Protein AF-A0A381VQG5-F1 (afdb_monomer_lite)

Foldseek 3Di:
DWDKDKDKAKWWWKQWQNFTDIDGQLKWWWWDDPPDPPWTFTGRNVPLPPPQIWFFWDQLPDDPDTDTTTMDTDDMGGIDMDMDGDDDALDWDFDFRDDDDRGITITMGNHHDPVNGTDDVVVSD

Structure (mmCIF, N/CA/C/O backbone):
data_AF-A0A381VQG5-F1
#
_entry.id   AF-A0A381VQG5-F1
#
loop_
_atom_site.group_PDB
_atom_site.id
_atom_site.type_symbol
_atom_site.label_atom_id
_atom_site.label_alt_id
_atom_site.label_comp_id
_atom_site.label_asym_id
_atom_site.label_entity_id
_atom_site.label_seq_id
_atom_site.pdbx_PDB_ins_code
_atom_site.Cartn_x
_atom_site.Cartn_y
_atom_site.Cartn_z
_atom_site.occupancy
_atom_site.B_iso_or_equiv
_atom_site.auth_seq_id
_atom_site.auth_comp_id
_atom_site.auth_asym_id
_atom_site.auth_atom_id
_atom_site.pdbx_PDB_model_num
ATOM 1 N N . LEU A 1 1 ? 11.210 -12.774 16.158 1.00 58.62 1 LEU A N 1
ATOM 2 C CA . LEU A 1 1 ? 9.865 -12.582 16.745 1.00 58.62 1 LEU A CA 1
ATOM 3 C C . LEU A 1 1 ? 9.230 -11.389 16.037 1.00 58.62 1 LEU A C 1
ATOM 5 O O . LEU A 1 1 ? 9.872 -10.347 16.009 1.00 58.62 1 LEU A O 1
ATOM 9 N N . ILE A 1 2 ? 8.057 -11.542 15.419 1.00 69.62 2 ILE A N 1
ATOM 10 C CA . ILE A 1 2 ? 7.314 -10.413 14.835 1.00 69.62 2 ILE A CA 1
ATOM 11 C C . ILE A 1 2 ? 6.365 -9.904 15.919 1.00 69.62 2 ILE A C 1
ATOM 13 O O . ILE A 1 2 ? 5.604 -10.687 16.482 1.00 69.62 2 ILE A O 1
ATOM 17 N N . PHE A 1 3 ? 6.448 -8.618 16.247 1.00 85.00 3 PHE A N 1
ATOM 18 C CA . PHE A 1 3 ? 5.518 -7.979 17.175 1.00 85.00 3 PHE A CA 1
ATOM 19 C C . PHE A 1 3 ? 4.342 -7.424 16.383 1.00 85.00 3 PHE A C 1
ATOM 21 O O . PHE A 1 3 ? 4.566 -6.745 15.386 1.00 85.00 3 PHE A O 1
ATOM 28 N N . LEU A 1 4 ? 3.117 -7.699 16.825 1.00 90.06 4 LEU A N 1
ATOM 29 C CA . LEU A 1 4 ? 1.904 -7.121 16.250 1.00 90.06 4 LEU A CA 1
ATOM 30 C C . LEU A 1 4 ? 1.436 -5.944 17.107 1.00 90.06 4 LEU A C 1
ATOM 32 O O . LEU A 1 4 ? 1.456 -6.017 18.337 1.00 90.06 4 LEU A O 1
ATOM 36 N N . GLU A 1 5 ? 1.003 -4.876 16.453 1.00 91.81 5 GLU A N 1
ATOM 37 C CA . GLU A 1 5 ? 0.249 -3.780 17.048 1.00 91.81 5 GLU A CA 1
ATOM 38 C C . GLU A 1 5 ? -1.206 -3.839 16.573 1.00 91.81 5 GLU A C 1
ATOM 40 O O . GLU A 1 5 ? -1.488 -4.232 15.440 1.00 91.81 5 GLU A O 1
ATOM 45 N N . SER A 1 6 ? -2.135 -3.456 17.450 1.00 93.50 6 SER A N 1
ATOM 46 C CA . SER A 1 6 ? -3.544 -3.301 17.094 1.00 93.50 6 SER A CA 1
ATOM 47 C C . SER A 1 6 ? -4.038 -1.915 17.462 1.00 93.50 6 SER A C 1
ATOM 49 O O . SER A 1 6 ? -3.751 -1.439 18.562 1.00 93.50 6 SER A O 1
ATOM 51 N N . PHE A 1 7 ? -4.818 -1.307 16.579 1.00 94.25 7 PHE A N 1
ATOM 52 C CA . PHE A 1 7 ? -5.380 0.029 16.753 1.00 94.25 7 PHE A CA 1
ATOM 53 C C . PHE A 1 7 ? -6.708 0.146 15.993 1.00 94.25 7 PHE A C 1
ATOM 55 O O . PHE A 1 7 ? -7.024 -0.705 15.162 1.00 94.25 7 PHE A O 1
ATOM 62 N N . SER A 1 8 ? -7.483 1.187 16.291 1.00 95.75 8 SER A N 1
ATOM 63 C CA . SER A 1 8 ? -8.692 1.548 15.543 1.00 95.75 8 SER A CA 1
ATOM 64 C C . SER A 1 8 ? -8.413 2.792 14.711 1.00 95.75 8 SER A C 1
ATOM 66 O O . SER A 1 8 ? -7.893 3.773 15.242 1.00 95.75 8 SER A O 1
ATOM 68 N N . ALA A 1 9 ? -8.724 2.734 13.419 1.00 96.00 9 ALA A N 1
ATOM 69 C CA . ALA A 1 9 ? -8.554 3.844 12.485 1.00 96.00 9 ALA A CA 1
ATOM 70 C C . ALA A 1 9 ? -9.510 3.690 11.289 1.00 96.00 9 ALA A C 1
ATOM 72 O O . ALA A 1 9 ? -9.862 2.555 10.942 1.00 96.00 9 ALA A O 1
ATOM 73 N N . PRO A 1 10 ? -9.910 4.791 10.629 1.00 97.00 10 PRO A N 1
ATOM 74 C CA . PRO A 1 10 ? -10.668 4.715 9.386 1.00 97.00 10 PRO A CA 1
ATOM 75 C C . PRO A 1 10 ? -9.865 3.998 8.293 1.00 97.00 10 PRO A C 1
ATOM 77 O O . PRO A 1 10 ? -8.632 4.040 8.273 1.00 97.00 10 PRO A O 1
ATOM 80 N N . ALA A 1 11 ? -10.571 3.359 7.365 1.00 97.31 11 ALA A N 1
ATOM 81 C CA . ALA A 1 11 ? -9.992 2.615 6.256 1.00 97.31 11 ALA A CA 1
ATOM 82 C C . ALA A 1 11 ? -10.309 3.260 4.908 1.00 97.31 11 ALA A C 1
ATOM 84 O O . ALA A 1 11 ? -11.415 3.758 4.689 1.00 97.31 11 ALA A O 1
ATOM 85 N N . MET A 1 12 ? -9.346 3.186 3.998 1.00 96.31 12 MET A N 1
ATOM 86 C CA . MET A 1 12 ? -9.497 3.487 2.583 1.00 96.31 12 MET A CA 1
ATOM 87 C C . MET A 1 12 ? -9.423 2.180 1.798 1.00 96.31 12 MET A C 1
ATOM 89 O O . MET A 1 12 ? -8.515 1.375 2.018 1.00 96.31 12 MET A O 1
ATOM 93 N N . VAL A 1 13 ? -10.373 1.973 0.890 1.00 96.38 13 VAL A N 1
ATOM 94 C CA . VAL A 1 13 ? -10.346 0.859 -0.058 1.00 96.38 13 VAL A CA 1
ATOM 95 C C . VAL A 1 13 ? -9.785 1.368 -1.377 1.00 96.38 13 VAL A C 1
ATOM 97 O O . VAL A 1 13 ? -10.312 2.310 -1.972 1.00 96.38 13 VAL A O 1
ATOM 100 N N . LEU A 1 14 ? -8.689 0.752 -1.798 1.00 95.56 14 LEU A N 1
ATOM 101 C CA . LEU A 1 14 ? -7.926 1.063 -2.994 1.00 95.56 14 LEU A CA 1
ATOM 102 C C . LEU A 1 14 ? -8.107 -0.070 -4.006 1.00 95.56 14 LEU A C 1
ATOM 104 O O . LEU A 1 14 ? -7.961 -1.235 -3.658 1.00 95.56 14 LEU A O 1
ATOM 108 N N . GLU A 1 15 ? -8.354 0.257 -5.267 1.00 95.25 15 GLU A N 1
ATOM 109 C CA . GLU A 1 15 ? -8.146 -0.642 -6.400 1.00 95.25 15 GLU A CA 1
ATOM 110 C C . GLU A 1 15 ? -6.782 -0.310 -7.015 1.00 95.25 15 GLU A C 1
ATOM 112 O O . GLU A 1 15 ? -6.597 0.774 -7.567 1.00 95.25 15 GLU A O 1
ATOM 117 N N . ILE A 1 16 ? -5.827 -1.235 -6.910 1.00 95.75 16 ILE A N 1
ATOM 118 C CA . ILE A 1 16 ? -4.480 -1.123 -7.475 1.00 95.75 16 ILE A CA 1
ATOM 119 C C . ILE A 1 16 ? -4.335 -2.182 -8.564 1.00 95.75 16 ILE A C 1
ATOM 121 O O . ILE A 1 16 ? -4.378 -3.379 -8.282 1.00 95.75 16 ILE A O 1
ATOM 125 N N . GLY A 1 17 ? -4.206 -1.763 -9.825 1.00 93.12 17 GLY A N 1
ATOM 126 C CA . GLY A 1 17 ? -4.076 -2.705 -10.947 1.00 93.12 17 GLY A CA 1
ATOM 127 C C . GLY A 1 17 ? -5.249 -3.693 -11.064 1.00 93.12 17 GLY A C 1
ATOM 128 O O . GLY A 1 17 ? -5.056 -4.854 -11.423 1.00 93.12 17 GLY A O 1
ATOM 129 N N . GLY A 1 18 ? -6.464 -3.255 -10.712 1.00 94.31 18 GLY A N 1
ATOM 130 C CA . GLY A 1 18 ? -7.669 -4.094 -10.708 1.00 94.31 18 GLY A CA 1
ATOM 131 C C . GLY A 1 18 ? -7.781 -5.050 -9.514 1.00 94.31 18 GLY A C 1
ATOM 132 O O . GLY A 1 18 ? -8.579 -5.988 -9.560 1.00 94.31 18 GLY A O 1
ATOM 133 N N . LYS A 1 19 ? -6.970 -4.858 -8.466 1.00 96.56 19 LYS A N 1
ATOM 134 C CA . LYS A 1 19 ? -6.993 -5.642 -7.224 1.00 96.56 19 LYS A CA 1
ATOM 135 C C . LYS A 1 19 ? -7.333 -4.753 -6.041 1.00 96.56 19 LYS A C 1
ATOM 137 O O . LYS A 1 19 ? -6.781 -3.667 -5.907 1.00 96.56 19 LYS A O 1
ATOM 142 N N . GLU A 1 20 ? -8.244 -5.216 -5.196 1.00 96.00 20 GLU A N 1
ATOM 143 C CA . GLU A 1 20 ? -8.712 -4.449 -4.047 1.00 96.00 20 GLU A CA 1
ATOM 144 C C . GLU A 1 20 ? -7.790 -4.643 -2.835 1.00 96.00 20 GLU A C 1
ATOM 146 O O . GLU A 1 20 ? -7.465 -5.771 -2.465 1.00 96.00 20 GLU A O 1
ATOM 151 N N . ILE A 1 21 ? -7.385 -3.539 -2.211 1.00 96.44 21 ILE A N 1
ATOM 152 C CA . ILE A 1 21 ? -6.566 -3.490 -1.001 1.00 96.44 21 ILE A CA 1
ATOM 153 C C . ILE A 1 21 ? -7.180 -2.486 -0.037 1.00 96.44 21 ILE A C 1
ATOM 155 O O . ILE A 1 21 ? -7.521 -1.369 -0.412 1.00 96.44 21 ILE A O 1
ATOM 159 N N . THR A 1 22 ? -7.294 -2.867 1.230 1.00 96.69 22 THR A N 1
ATOM 160 C CA . THR A 1 22 ? -7.784 -1.977 2.289 1.00 96.69 22 THR A CA 1
ATOM 161 C C . THR A 1 22 ? -6.622 -1.569 3.186 1.00 96.69 22 THR A C 1
ATOM 163 O O . THR A 1 22 ? -5.884 -2.427 3.667 1.00 96.69 22 THR A O 1
ATOM 166 N N . MET A 1 23 ? -6.458 -0.266 3.414 1.00 97.06 23 MET A N 1
ATOM 167 C CA . MET A 1 23 ? -5.356 0.302 4.202 1.00 97.06 23 MET A CA 1
ATOM 168 C C . MET A 1 23 ? -5.867 1.426 5.123 1.00 97.06 23 MET A C 1
ATOM 170 O O . MET A 1 23 ? -6.869 2.062 4.777 1.00 97.06 23 MET A O 1
ATOM 174 N N . PRO A 1 24 ? -5.253 1.693 6.293 1.00 96.62 24 PRO A N 1
ATOM 175 C CA . PRO A 1 24 ? -5.669 2.818 7.125 1.00 96.62 24 PRO A CA 1
ATOM 176 C C . PRO A 1 24 ? -5.465 4.153 6.395 1.00 96.62 24 PRO A C 1
ATOM 178 O O . PRO A 1 24 ? -4.477 4.337 5.689 1.00 96.62 24 PRO A O 1
ATOM 181 N N . VAL A 1 25 ? -6.409 5.087 6.545 1.00 94.88 25 VAL A N 1
ATOM 182 C CA . VAL A 1 25 ? -6.439 6.354 5.776 1.00 94.88 25 VAL A CA 1
ATOM 183 C C . VAL A 1 25 ? -5.205 7.231 6.014 1.00 94.88 25 VAL A C 1
ATOM 185 O O . VAL A 1 25 ? -4.807 7.984 5.128 1.00 94.88 25 VAL A O 1
ATOM 188 N N . ASP A 1 26 ? -4.614 7.156 7.204 1.00 92.50 26 ASP A N 1
ATOM 189 C CA . ASP A 1 26 ? -3.446 7.934 7.624 1.00 92.50 26 ASP A CA 1
ATOM 190 C C . ASP A 1 26 ? -2.117 7.406 7.062 1.00 92.50 26 ASP A C 1
ATOM 192 O O . ASP A 1 26 ? -1.067 7.987 7.326 1.00 92.50 26 ASP A O 1
ATOM 196 N N . TRP A 1 27 ? -2.145 6.331 6.273 1.00 94.19 27 TRP A N 1
ATOM 197 C CA . TRP A 1 27 ? -0.953 5.775 5.646 1.00 94.19 27 TRP A CA 1
ATOM 198 C C . TRP A 1 27 ? -0.634 6.472 4.326 1.00 94.19 27 TRP A C 1
ATOM 200 O O . TRP A 1 27 ? -1.381 7.300 3.797 1.00 94.19 27 TRP A O 1
ATOM 210 N N . SER A 1 28 ? 0.525 6.119 3.793 1.00 94.38 28 SER A N 1
ATOM 211 C CA . SER A 1 28 ? 1.061 6.620 2.535 1.00 94.38 28 SER A CA 1
ATOM 212 C C . SER A 1 28 ? 1.445 5.461 1.626 1.00 94.38 28 SER A C 1
ATOM 214 O O . SER A 1 28 ? 1.734 4.367 2.111 1.00 94.38 28 SER A O 1
ATOM 216 N N . LEU A 1 29 ? 1.439 5.696 0.317 1.00 95.06 29 LEU A N 1
ATOM 217 C CA . LEU A 1 29 ? 1.720 4.715 -0.729 1.00 95.06 29 LEU A CA 1
ATOM 218 C C . LEU A 1 29 ? 2.923 5.171 -1.556 1.00 95.06 29 LEU A C 1
ATOM 220 O O . LEU A 1 29 ? 3.032 6.350 -1.890 1.00 95.06 29 LEU A O 1
ATOM 224 N N . ALA A 1 30 ? 3.792 4.227 -1.911 1.00 94.19 30 ALA A N 1
ATOM 225 C CA . ALA A 1 30 ? 4.816 4.437 -2.922 1.00 94.19 30 ALA A CA 1
ATOM 226 C C . ALA A 1 30 ? 4.179 4.490 -4.314 1.00 94.19 30 ALA A C 1
ATOM 228 O O . ALA A 1 30 ? 3.566 3.518 -4.767 1.00 94.19 30 ALA A O 1
ATOM 229 N N . VAL A 1 31 ? 4.331 5.623 -4.984 1.00 92.75 31 VAL A N 1
ATOM 230 C CA . VAL A 1 31 ? 3.760 5.898 -6.299 1.00 92.75 31 VAL A CA 1
ATOM 231 C C . VAL A 1 31 ? 4.813 6.437 -7.257 1.00 92.75 31 VAL A C 1
ATOM 233 O O . VAL A 1 31 ? 5.902 6.831 -6.848 1.00 92.75 31 VAL A O 1
ATOM 236 N N . GLY A 1 32 ? 4.472 6.462 -8.536 1.00 88.88 32 GLY A N 1
ATOM 237 C CA . GLY A 1 32 ? 5.274 7.070 -9.587 1.00 88.88 32 GLY A CA 1
ATOM 238 C C . GLY A 1 32 ? 4.513 7.089 -10.907 1.00 88.88 32 GLY A C 1
ATOM 239 O O . GLY A 1 32 ? 3.281 6.998 -10.929 1.00 88.88 32 GLY A O 1
ATOM 240 N N . ASP A 1 33 ? 5.267 7.222 -11.993 1.00 81.81 33 ASP A N 1
ATOM 241 C CA . ASP A 1 33 ? 4.765 7.296 -13.366 1.00 81.81 33 ASP A CA 1
ATOM 242 C C . ASP A 1 33 ? 5.501 6.270 -14.239 1.00 81.81 33 ASP A C 1
ATOM 244 O O . ASP A 1 33 ? 6.727 6.339 -14.390 1.00 81.81 33 ASP A O 1
ATOM 248 N N . SER A 1 34 ? 4.761 5.330 -14.836 1.00 81.50 34 SER A N 1
ATOM 249 C CA . SER A 1 34 ? 5.318 4.328 -15.752 1.00 81.50 34 SER A CA 1
ATOM 250 C C . SER A 1 34 ? 5.934 4.918 -17.025 1.00 81.50 34 SER A C 1
ATOM 252 O O . SER A 1 34 ? 6.776 4.264 -17.644 1.00 81.50 34 SER A O 1
ATOM 254 N N . GLY A 1 35 ? 5.549 6.138 -17.416 1.00 73.81 35 GLY A N 1
ATOM 255 C CA . GLY A 1 35 ? 6.117 6.871 -18.551 1.00 73.81 35 GLY A CA 1
ATOM 256 C C . GLY A 1 35 ? 7.329 7.745 -18.206 1.00 73.81 35 GLY A C 1
ATOM 257 O O . GLY A 1 35 ? 7.966 8.282 -19.115 1.00 73.81 35 GLY A O 1
ATOM 258 N N . GLY A 1 36 ? 7.640 7.904 -16.916 1.00 67.69 36 GLY A N 1
ATOM 259 C CA . GLY A 1 36 ? 8.689 8.788 -16.410 1.00 67.69 36 GLY A CA 1
ATOM 260 C C . GLY A 1 36 ? 10.071 8.137 -16.283 1.00 67.69 36 GLY A C 1
ATOM 261 O O . GLY A 1 36 ? 10.321 7.018 -16.728 1.00 67.69 36 GLY A O 1
ATOM 262 N N . ALA A 1 37 ? 10.997 8.842 -15.625 1.00 63.50 37 ALA A N 1
ATOM 263 C CA . ALA A 1 37 ? 12.375 8.387 -15.394 1.00 63.50 37 ALA A CA 1
ATOM 264 C C . ALA A 1 37 ? 12.517 7.305 -14.297 1.00 63.50 37 ALA A C 1
ATOM 266 O O . ALA A 1 37 ? 13.637 6.957 -13.927 1.00 63.50 37 ALA A O 1
ATOM 267 N N . GLY A 1 38 ? 11.405 6.766 -13.782 1.00 67.81 38 GLY A N 1
ATOM 268 C CA . GLY A 1 38 ? 11.404 5.764 -12.712 1.00 67.81 38 GLY A CA 1
ATOM 269 C C . GLY A 1 38 ? 11.572 6.339 -11.302 1.00 67.81 38 GLY A C 1
ATOM 270 O O . GLY A 1 38 ? 12.030 5.625 -10.413 1.00 67.81 38 GLY A O 1
ATOM 271 N N . GLU A 1 39 ? 11.222 7.609 -11.087 1.00 80.62 39 GLU A N 1
ATOM 272 C CA . GLU A 1 39 ? 11.191 8.204 -9.747 1.00 80.62 39 GLU A CA 1
ATOM 273 C C . GLU A 1 39 ? 10.026 7.618 -8.934 1.00 80.62 39 GLU A C 1
ATOM 275 O O . GLU A 1 39 ? 8.904 7.495 -9.430 1.00 80.62 39 GLU A O 1
ATOM 280 N N . ILE A 1 40 ? 10.314 7.226 -7.690 1.00 89.06 40 ILE A N 1
ATOM 281 C CA . ILE A 1 40 ? 9.336 6.658 -6.761 1.00 89.06 40 ILE A CA 1
ATOM 282 C C . ILE A 1 40 ? 9.216 7.591 -5.559 1.00 89.06 40 ILE A C 1
ATOM 284 O O . ILE A 1 40 ? 10.192 7.819 -4.836 1.00 89.06 40 ILE A O 1
ATOM 288 N N . GLU A 1 41 ? 8.003 8.076 -5.323 1.00 88.88 41 GLU A N 1
ATOM 289 C CA . GLU A 1 41 ? 7.667 9.008 -4.251 1.00 88.88 41 GLU A CA 1
ATOM 290 C C . GLU A 1 41 ? 6.693 8.373 -3.257 1.00 88.88 41 GLU A C 1
ATOM 292 O O . GLU A 1 41 ? 5.829 7.578 -3.627 1.00 88.88 41 GLU A O 1
ATOM 297 N N . ILE A 1 42 ? 6.794 8.743 -1.980 1.00 90.69 42 ILE A N 1
ATOM 298 C CA . ILE A 1 42 ? 5.807 8.358 -0.965 1.00 90.69 42 ILE A CA 1
ATOM 299 C C . ILE A 1 42 ? 4.764 9.462 -0.824 1.00 90.69 42 ILE A C 1
ATOM 301 O O . ILE A 1 42 ? 5.061 10.539 -0.308 1.00 90.69 42 ILE A O 1
ATOM 305 N N . LEU A 1 43 ? 3.520 9.178 -1.215 1.00 91.25 43 LEU A N 1
ATOM 306 C CA . LEU A 1 43 ? 2.413 10.125 -1.083 1.00 91.25 43 LEU A CA 1
ATOM 307 C C . LEU A 1 43 ? 1.373 9.656 -0.059 1.00 91.25 43 LEU A C 1
ATOM 309 O O . LEU A 1 43 ? 0.996 8.480 -0.066 1.00 91.25 43 LEU A O 1
ATOM 313 N N . PRO A 1 44 ? 0.845 10.563 0.787 1.00 93.00 44 PRO A N 1
ATOM 314 C CA . PRO A 1 44 ? -0.286 10.252 1.653 1.00 93.00 44 PRO A CA 1
ATOM 315 C C . PRO A 1 44 ? -1.471 9.741 0.839 1.00 93.00 44 PRO A C 1
ATOM 317 O O . PRO A 1 44 ? -1.807 10.327 -0.193 1.00 93.00 44 PRO A O 1
ATOM 320 N N . LEU A 1 45 ? -2.157 8.705 1.328 1.00 93.69 45 LEU A N 1
ATOM 321 C CA . LEU A 1 45 ? -3.314 8.131 0.635 1.00 93.69 45 LEU A CA 1
ATOM 322 C C . LEU A 1 45 ? -4.402 9.179 0.360 1.00 93.69 45 LEU A C 1
ATOM 324 O O . LEU A 1 45 ? -5.027 9.194 -0.698 1.00 93.69 45 LEU A O 1
ATOM 328 N N . THR A 1 46 ? -4.576 10.124 1.282 1.00 91.62 46 THR A N 1
ATOM 329 C CA . THR A 1 46 ? -5.506 11.258 1.160 1.00 91.62 46 THR A CA 1
ATOM 330 C C . THR A 1 46 ? -5.171 12.223 0.018 1.00 91.62 46 THR A C 1
ATOM 332 O O . THR A 1 46 ? -6.033 12.992 -0.403 1.00 91.62 46 THR A O 1
ATOM 335 N N . SER A 1 47 ? -3.941 12.188 -0.501 1.00 89.81 47 SER A N 1
ATOM 336 C CA . SER A 1 47 ? -3.465 13.048 -1.591 1.00 89.81 47 SER A CA 1
ATOM 337 C C . SER A 1 47 ? -3.549 12.389 -2.973 1.00 89.81 47 SER A C 1
ATOM 339 O O . SER A 1 47 ? -3.246 13.051 -3.964 1.00 89.81 47 SER A O 1
ATOM 341 N N . LEU A 1 48 ? -3.967 11.120 -3.063 1.0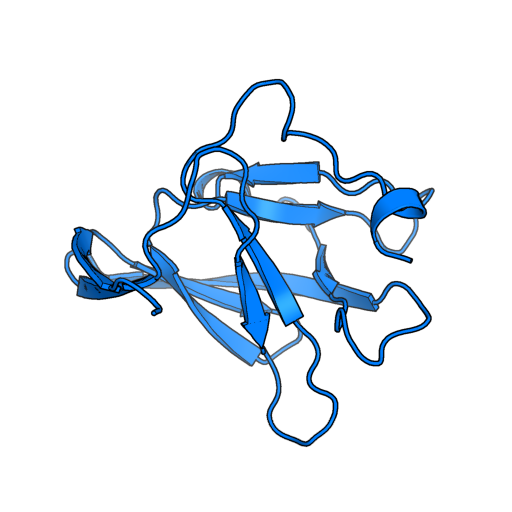0 87.12 48 LEU A N 1
ATOM 342 C CA . LEU A 1 48 ? -4.012 10.359 -4.320 1.00 87.12 48 LEU A CA 1
ATOM 343 C C . LEU A 1 48 ? -5.222 10.679 -5.213 1.00 87.12 48 LEU A C 1
ATOM 345 O O . LEU A 1 48 ? -5.235 10.280 -6.376 1.00 87.12 48 LEU A O 1
ATOM 349 N N . ASN A 1 49 ? -6.226 11.398 -4.698 1.00 75.94 49 ASN A N 1
ATOM 350 C CA . ASN A 1 49 ? -7.465 11.695 -5.426 1.00 75.94 49 ASN A CA 1
ATOM 351 C C . ASN A 1 49 ? -7.205 12.338 -6.799 1.00 75.94 49 ASN A C 1
ATOM 353 O O . ASN A 1 49 ? -6.587 13.399 -6.876 1.00 75.94 49 ASN A O 1
ATOM 357 N N . ASP A 1 50 ? -7.723 11.702 -7.857 1.00 65.88 50 ASP A N 1
ATOM 358 C CA . ASP A 1 50 ? -7.785 12.184 -9.248 1.00 65.88 50 ASP A CA 1
ATOM 359 C C . ASP A 1 50 ? -6.460 12.650 -9.883 1.00 65.88 50 ASP A C 1
ATOM 361 O O . ASP A 1 50 ? -6.461 13.344 -10.899 1.00 65.88 50 ASP A O 1
ATOM 365 N N . ARG A 1 51 ? -5.307 12.248 -9.332 1.00 70.88 51 ARG A N 1
ATOM 366 C CA . ARG A 1 51 ? -3.987 12.657 -9.852 1.00 70.88 51 ARG A CA 1
ATOM 367 C C . ARG A 1 51 ? -3.377 11.705 -10.881 1.00 70.88 51 ARG A C 1
ATOM 369 O O . ARG A 1 51 ? -2.310 11.999 -11.403 1.00 70.88 51 ARG A O 1
ATOM 376 N N . GLY A 1 52 ? -4.042 10.589 -11.188 1.00 77.69 52 GLY A N 1
ATOM 377 C CA . GLY A 1 52 ? -3.560 9.621 -12.182 1.00 77.69 52 GLY A CA 1
ATOM 378 C C . GLY A 1 52 ? -2.277 8.887 -11.779 1.00 77.69 52 GLY A C 1
ATOM 379 O O . GLY A 1 52 ? -1.599 8.356 -12.648 1.00 77.69 52 GLY A O 1
ATOM 380 N N . PHE A 1 53 ? -1.941 8.862 -10.486 1.00 86.56 53 PHE A N 1
ATOM 381 C CA . PHE A 1 53 ? -0.760 8.161 -9.991 1.00 86.56 53 PHE A CA 1
ATOM 382 C C . PHE A 1 53 ? -0.879 6.644 -10.140 1.00 86.56 53 PHE A C 1
ATOM 384 O O . PHE A 1 53 ? -1.955 6.057 -9.972 1.00 86.56 53 PHE A O 1
ATOM 391 N N . GLU A 1 54 ? 0.265 6.007 -10.370 1.00 92.56 54 GLU A N 1
ATOM 392 C CA . GLU A 1 54 ? 0.398 4.559 -10.385 1.00 92.56 54 GLU A CA 1
ATOM 393 C C . GLU A 1 54 ? 1.170 4.098 -9.149 1.00 92.56 54 GLU A C 1
ATOM 395 O O . GLU A 1 54 ? 2.174 4.693 -8.761 1.00 92.56 54 GLU A O 1
ATOM 400 N N . ALA A 1 55 ? 0.702 3.032 -8.504 1.00 94.69 55 ALA A N 1
ATOM 401 C CA . ALA A 1 55 ? 1.413 2.396 -7.410 1.00 94.69 55 ALA A CA 1
ATOM 402 C C . ALA A 1 55 ? 2.686 1.755 -7.947 1.00 94.69 55 ALA A C 1
ATOM 404 O O . ALA A 1 55 ? 2.645 1.041 -8.953 1.00 94.69 55 ALA A O 1
ATOM 405 N N . PHE A 1 56 ? 3.787 1.944 -7.229 1.00 94.56 56 PHE A N 1
ATOM 406 C CA . PHE A 1 56 ? 4.994 1.172 -7.454 1.00 94.56 56 PHE A CA 1
ATOM 407 C C . PHE A 1 56 ? 4.762 -0.279 -7.016 1.00 94.56 56 PHE A C 1
ATOM 409 O O . PHE A 1 56 ? 4.423 -0.547 -5.858 1.00 94.56 56 PHE A O 1
ATOM 416 N N . LEU A 1 57 ? 4.936 -1.212 -7.952 1.00 94.62 57 LEU A N 1
ATOM 417 C CA . LEU A 1 57 ? 4.738 -2.641 -7.754 1.00 94.62 57 LEU A CA 1
ATOM 418 C C . LEU A 1 57 ? 6.054 -3.387 -7.946 1.00 94.62 57 LEU A C 1
ATOM 420 O O . LEU A 1 57 ? 6.621 -3.432 -9.040 1.00 94.62 57 LEU A O 1
ATOM 424 N N . PHE A 1 58 ? 6.529 -4.022 -6.882 1.00 93.44 58 PHE A N 1
ATOM 425 C CA . PHE A 1 58 ? 7.775 -4.777 -6.923 1.00 93.44 58 PHE A CA 1
ATOM 426 C C . PHE A 1 58 ? 7.764 -5.878 -5.873 1.00 93.44 58 PHE A C 1
ATOM 428 O O . PHE A 1 58 ? 7.469 -5.641 -4.707 1.00 93.44 58 PHE A O 1
ATOM 435 N N . ASN A 1 59 ? 8.063 -7.106 -6.281 1.00 93.19 59 ASN A N 1
ATOM 436 C CA . ASN A 1 59 ? 8.306 -8.189 -5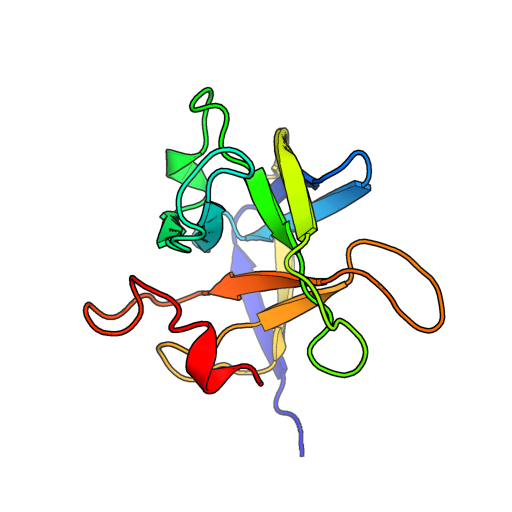.348 1.00 93.19 59 ASN A CA 1
ATOM 437 C C . ASN A 1 59 ? 9.782 -8.153 -4.927 1.00 93.19 59 ASN A C 1
ATOM 439 O O . ASN A 1 59 ? 10.640 -8.425 -5.769 1.00 93.19 59 ASN A O 1
ATOM 443 N N . PRO A 1 60 ? 10.100 -7.911 -3.643 1.00 87.00 60 PRO A N 1
ATOM 444 C CA . PRO A 1 60 ? 11.484 -7.792 -3.185 1.00 87.00 60 PRO A CA 1
ATOM 445 C C . PRO A 1 60 ? 12.292 -9.096 -3.291 1.00 87.00 60 PRO A C 1
ATOM 447 O O . PRO A 1 60 ? 13.494 -9.086 -3.058 1.00 87.00 60 PRO A O 1
ATOM 450 N N . LEU A 1 61 ? 11.650 -10.230 -3.584 1.00 88.94 61 LEU A N 1
ATOM 451 C CA . LEU A 1 61 ? 12.300 -11.535 -3.688 1.00 88.94 61 LEU A CA 1
ATOM 452 C C . LEU A 1 61 ? 12.475 -12.006 -5.134 1.00 88.94 61 LEU A C 1
ATOM 454 O O . LEU A 1 61 ? 13.362 -12.817 -5.395 1.00 88.94 61 LEU A O 1
ATOM 458 N N . THR A 1 62 ? 11.608 -11.572 -6.054 1.00 89.56 62 THR A N 1
ATOM 459 C CA . THR A 1 62 ? 11.507 -12.191 -7.389 1.00 89.56 62 THR A CA 1
ATOM 460 C C . THR A 1 62 ? 11.381 -11.211 -8.545 1.00 89.56 62 THR A C 1
ATOM 462 O O . THR A 1 62 ? 11.636 -11.599 -9.686 1.00 89.56 62 THR A O 1
ATOM 465 N N . SER A 1 63 ? 11.015 -9.950 -8.296 1.00 86.44 63 SER A N 1
ATOM 466 C CA . SER A 1 63 ? 10.949 -8.956 -9.363 1.00 86.44 63 SER A CA 1
ATOM 467 C C . SER A 1 63 ? 12.350 -8.526 -9.786 1.00 86.44 63 SER A C 1
ATOM 469 O O . SER A 1 63 ? 13.235 -8.313 -8.966 1.00 86.44 63 SER A O 1
ATOM 471 N N . TYR A 1 64 ? 12.531 -8.378 -11.096 1.00 84.81 64 TYR A N 1
ATOM 472 C CA . TYR A 1 64 ? 13.759 -7.875 -11.719 1.00 84.81 64 TYR A CA 1
ATOM 473 C C . TYR A 1 64 ? 13.508 -6.599 -12.543 1.00 84.81 64 TYR A C 1
ATOM 475 O O . TYR A 1 64 ? 14.443 -6.012 -13.082 1.00 84.81 64 TYR A O 1
ATOM 483 N N . THR A 1 65 ? 12.246 -6.166 -12.643 1.00 84.88 65 THR A N 1
ATOM 484 C CA . THR A 1 65 ? 11.816 -4.922 -13.292 1.00 84.88 65 THR A CA 1
ATOM 485 C C . THR A 1 65 ? 10.810 -4.182 -12.421 1.00 84.88 65 THR A C 1
ATOM 487 O O . THR A 1 65 ? 10.055 -4.796 -11.662 1.00 84.88 65 THR A O 1
ATOM 490 N N . LEU A 1 66 ? 10.768 -2.861 -12.590 1.00 87.38 66 LEU A N 1
ATOM 491 C CA . LEU A 1 66 ? 9.720 -2.007 -12.039 1.00 87.38 66 LEU A CA 1
ATOM 492 C C . LEU A 1 66 ? 8.381 -2.372 -12.686 1.00 87.38 66 LEU A C 1
ATOM 494 O O . LEU A 1 66 ? 8.298 -2.485 -13.911 1.00 87.38 66 LEU A O 1
ATOM 498 N N . ASN A 1 67 ? 7.343 -2.551 -11.874 1.00 91.50 67 ASN A N 1
ATOM 499 C CA . ASN A 1 67 ? 5.971 -2.652 -12.351 1.00 91.50 67 ASN A CA 1
ATOM 500 C C . ASN A 1 67 ? 5.152 -1.511 -11.751 1.00 91.50 67 ASN A C 1
ATOM 502 O O . ASN A 1 67 ? 5.485 -0.974 -10.695 1.00 91.50 67 ASN A O 1
ATOM 506 N N . TRP A 1 68 ? 4.069 -1.165 -12.433 1.00 93.25 68 TRP A N 1
ATOM 507 C CA . TRP A 1 68 ? 3.198 -0.059 -12.064 1.00 93.25 68 TRP A CA 1
ATOM 508 C C . TRP A 1 68 ? 1.747 -0.510 -12.155 1.00 93.25 68 TRP A C 1
ATOM 510 O O . TRP A 1 68 ? 1.402 -1.347 -12.995 1.00 93.25 68 TRP A O 1
ATOM 520 N N . GLY A 1 69 ? 0.902 -0.000 -11.263 1.00 93.31 69 GLY A N 1
ATOM 521 C CA . GLY A 1 69 ? -0.524 -0.306 -11.266 1.00 93.31 69 GLY A CA 1
ATOM 522 C C . GLY A 1 69 ? -1.359 0.946 -11.033 1.00 93.31 69 GLY A C 1
ATOM 523 O O . GLY A 1 69 ? -1.120 1.624 -10.035 1.00 93.31 69 GLY A O 1
ATOM 524 N N . PRO A 1 70 ? -2.363 1.252 -11.876 1.00 93.56 70 PRO A N 1
ATOM 525 C CA . PRO A 1 70 ? -3.224 2.409 -11.660 1.00 93.56 70 PRO A CA 1
ATOM 526 C C . PRO A 1 70 ? -3.916 2.305 -10.303 1.00 93.56 70 PRO A C 1
ATOM 528 O O . PRO A 1 70 ? -4.377 1.221 -9.932 1.00 93.56 70 PRO A O 1
ATOM 531 N N . VAL A 1 71 ? -3.997 3.429 -9.589 1.00 93.56 71 VAL A N 1
ATOM 532 C CA . VAL A 1 71 ? -4.621 3.509 -8.265 1.00 93.56 71 VAL A CA 1
ATOM 533 C C . VAL A 1 71 ? -5.955 4.230 -8.360 1.00 93.56 71 VAL A C 1
ATOM 535 O O . VAL A 1 71 ? -6.049 5.326 -8.912 1.00 93.56 71 VAL A O 1
ATOM 538 N N . LYS A 1 72 ? -6.995 3.633 -7.782 1.00 93.06 72 LYS A N 1
ATOM 539 C CA . LYS A 1 72 ? -8.302 4.268 -7.595 1.00 93.06 72 LYS A CA 1
ATOM 540 C C . LYS A 1 72 ? -8.774 4.059 -6.172 1.00 93.06 72 LYS A C 1
ATOM 542 O O . LYS A 1 72 ? -8.573 2.992 -5.607 1.00 93.06 72 LYS A O 1
ATOM 547 N N . ILE A 1 73 ? -9.453 5.049 -5.615 1.00 93.50 73 ILE A N 1
ATOM 548 C CA . ILE A 1 73 ? -10.115 4.907 -4.321 1.00 93.50 73 ILE A CA 1
ATOM 549 C C . ILE A 1 73 ? -11.565 4.504 -4.585 1.00 93.50 73 ILE A C 1
ATOM 551 O O . ILE A 1 73 ? -12.285 5.216 -5.283 1.00 93.50 73 ILE A O 1
ATOM 555 N N . THR A 1 74 ? -11.987 3.354 -4.064 1.00 94.50 74 THR A N 1
ATOM 556 C CA . THR A 1 74 ? -13.314 2.781 -4.339 1.00 94.50 74 THR A CA 1
ATOM 557 C C . THR A 1 74 ? -14.276 2.932 -3.169 1.00 94.50 74 THR A C 1
ATOM 559 O O . THR A 1 74 ? -15.485 3.015 -3.385 1.00 94.50 74 THR A O 1
ATOM 562 N N . ASN A 1 75 ? -13.775 2.977 -1.931 1.00 95.25 75 ASN A N 1
ATOM 563 C CA . ASN A 1 75 ? -14.620 3.074 -0.746 1.00 95.25 75 ASN A CA 1
ATOM 564 C C . ASN A 1 75 ? -13.866 3.615 0.480 1.00 95.25 75 ASN A C 1
ATOM 566 O O . ASN A 1 75 ? -12.636 3.670 0.508 1.00 95.25 75 ASN A O 1
ATOM 570 N N . PHE A 1 76 ? -14.625 3.971 1.515 1.00 95.62 76 PHE A N 1
ATOM 571 C CA . PHE A 1 76 ? -14.128 4.425 2.809 1.00 95.62 76 PHE A CA 1
ATOM 572 C C . PHE A 1 76 ? -14.953 3.830 3.954 1.00 95.62 76 PHE A C 1
ATOM 574 O O . PHE A 1 76 ? -16.182 3.803 3.898 1.00 95.62 76 PHE A O 1
ATOM 581 N N . TYR A 1 77 ? -14.281 3.425 5.033 1.00 96.88 77 TYR A N 1
ATOM 582 C CA . TYR A 1 77 ? -14.917 2.977 6.274 1.00 96.88 77 TYR A CA 1
ATOM 583 C C . TYR A 1 77 ? -14.468 3.849 7.447 1.00 96.88 77 TYR A C 1
ATOM 585 O O . TYR A 1 77 ? -13.283 4.127 7.600 1.00 96.88 77 TYR A O 1
ATOM 593 N N . ASN A 1 78 ? -15.408 4.267 8.298 1.00 95.00 78 ASN A N 1
ATOM 594 C CA . ASN A 1 78 ? -15.123 5.226 9.374 1.00 95.00 78 ASN A CA 1
ATOM 595 C C . ASN A 1 78 ? -14.367 4.627 10.568 1.00 95.00 78 ASN A C 1
ATOM 597 O O . ASN A 1 78 ? -13.631 5.347 11.235 1.00 95.00 78 ASN A O 1
ATOM 601 N N . ASP A 1 79 ? -14.547 3.337 10.854 1.00 94.06 79 ASP A N 1
ATOM 602 C CA . ASP A 1 79 ? -13.897 2.672 11.984 1.00 94.06 79 ASP A CA 1
ATOM 603 C C . ASP A 1 79 ? -13.623 1.206 11.645 1.00 94.06 79 ASP A C 1
ATOM 605 O O . ASP A 1 79 ? -14.544 0.428 11.380 1.00 94.06 79 ASP A O 1
ATOM 609 N N . VAL A 1 80 ? -12.342 0.845 11.612 1.00 97.25 80 VAL A N 1
ATOM 610 C CA . VAL A 1 80 ? -11.855 -0.511 11.368 1.00 97.25 80 VAL A CA 1
ATOM 611 C C . VAL A 1 80 ? -10.798 -0.834 12.416 1.00 97.25 80 VAL A C 1
ATOM 613 O O . VAL A 1 80 ? -9.934 -0.015 12.739 1.00 97.25 80 VAL A O 1
ATOM 616 N N . LYS A 1 81 ? -10.861 -2.053 12.955 1.00 96.75 81 LYS A N 1
ATOM 617 C CA . LYS A 1 81 ? -9.835 -2.572 13.857 1.00 96.75 81 LYS A CA 1
ATOM 618 C C . LYS A 1 81 ? -8.715 -3.216 13.049 1.00 96.75 81 LYS A C 1
ATOM 620 O O . LYS A 1 81 ? -8.949 -4.177 12.320 1.00 96.75 81 LYS A O 1
ATOM 625 N N . TRP A 1 82 ? -7.502 -2.719 13.235 1.00 95.44 82 TRP A N 1
ATOM 626 C CA . TRP A 1 82 ? -6.322 -3.120 12.484 1.00 95.44 82 TRP A CA 1
ATOM 627 C C . TRP A 1 82 ? -5.374 -3.983 13.302 1.00 95.44 82 TRP A C 1
ATOM 629 O O . TRP A 1 82 ? -5.312 -3.877 14.528 1.00 95.44 82 TRP A O 1
ATOM 639 N N . TYR A 1 83 ? -4.610 -4.808 12.589 1.00 93.88 83 TYR A N 1
ATOM 640 C CA . TYR A 1 83 ? -3.551 -5.650 13.129 1.00 93.88 83 TYR A CA 1
ATOM 641 C C . TYR A 1 83 ? -2.362 -5.594 12.170 1.00 93.88 83 TYR A C 1
ATOM 643 O O . TYR A 1 83 ? -2.399 -6.213 11.110 1.00 93.88 83 TYR A O 1
ATOM 651 N N . PHE A 1 84 ? -1.321 -4.848 12.529 1.00 92.25 84 PHE A N 1
ATOM 652 C CA . PHE A 1 84 ? -0.123 -4.683 11.702 1.00 92.25 84 PHE A CA 1
ATOM 653 C C . PHE A 1 84 ? 1.127 -5.160 12.438 1.00 92.25 84 PHE A C 1
ATOM 655 O O . PHE A 1 84 ? 1.154 -5.146 13.672 1.00 92.25 84 PHE A O 1
ATOM 662 N N . PRO A 1 85 ? 2.187 -5.578 11.722 1.00 90.62 85 PRO A N 1
ATOM 663 C CA . PRO A 1 85 ? 3.502 -5.681 12.332 1.00 90.62 85 PRO A CA 1
ATOM 664 C C . PRO A 1 85 ? 3.908 -4.313 12.886 1.00 90.62 85 PRO A C 1
ATOM 666 O O . PRO A 1 85 ? 3.656 -3.284 12.267 1.00 90.62 85 PRO A O 1
ATOM 669 N N . LYS A 1 86 ? 4.556 -4.305 14.048 1.00 88.56 86 LYS A N 1
ATOM 670 C CA . LYS A 1 86 ? 5.083 -3.083 14.644 1.00 88.56 86 LYS A CA 1
ATOM 671 C C . LYS A 1 86 ? 6.199 -2.530 13.760 1.00 88.56 86 LYS A C 1
ATOM 673 O O . LYS A 1 86 ? 7.278 -3.124 13.694 1.00 88.56 86 LYS A O 1
ATOM 678 N N . MET A 1 87 ? 5.939 -1.393 13.126 1.00 86.12 87 MET A N 1
ATOM 679 C CA . MET A 1 87 ? 6.870 -0.738 12.205 1.00 86.12 87 MET A CA 1
A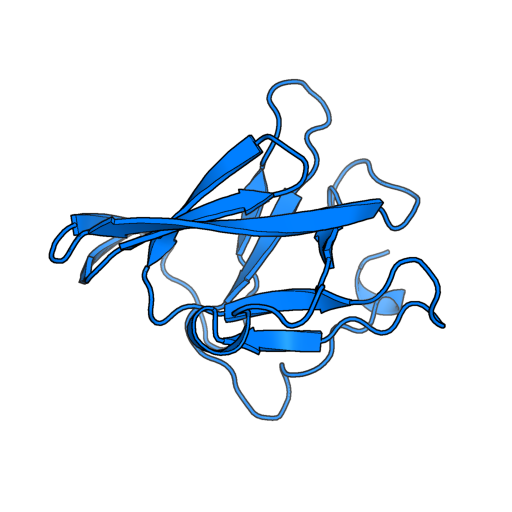TOM 680 C C . MET A 1 87 ? 7.758 0.273 12.942 1.00 86.12 87 MET A C 1
ATOM 682 O O . MET A 1 87 ? 7.333 0.930 13.894 1.00 86.12 87 MET A O 1
ATOM 686 N N . LYS A 1 88 ? 9.012 0.412 12.507 1.00 83.69 88 LYS A N 1
ATOM 687 C CA . LYS A 1 88 ? 9.850 1.576 12.834 1.00 83.69 88 LYS A CA 1
ATOM 688 C C . LYS A 1 88 ? 9.566 2.698 11.835 1.00 83.69 88 LYS A C 1
ATOM 690 O O . LYS A 1 88 ? 9.158 2.434 10.708 1.00 83.69 88 LYS A O 1
ATOM 695 N N . ASN A 1 89 ? 9.831 3.938 12.239 1.00 80.50 89 ASN A N 1
ATOM 696 C CA . ASN A 1 89 ? 9.675 5.101 11.366 1.00 80.50 89 ASN A CA 1
ATOM 697 C C . ASN A 1 89 ? 10.486 4.922 10.063 1.00 80.50 89 ASN A C 1
ATOM 699 O O . ASN A 1 89 ? 11.627 4.454 10.113 1.00 80.50 89 ASN A O 1
ATOM 703 N N . GLY A 1 90 ? 9.872 5.244 8.921 1.00 78.31 90 GLY A N 1
ATOM 704 C CA . GLY A 1 90 ? 10.456 5.093 7.588 1.00 78.31 90 GLY A CA 1
ATOM 705 C C . GLY A 1 90 ? 10.506 3.663 7.038 1.00 78.31 90 GLY A C 1
ATOM 706 O O . GLY A 1 90 ? 11.004 3.466 5.933 1.00 78.31 90 GLY A O 1
ATOM 707 N N . GLN A 1 91 ? 10.015 2.650 7.764 1.00 86.31 91 GLN A N 1
ATOM 708 C CA . GLN A 1 91 ? 9.926 1.297 7.210 1.00 86.31 91 GLN A CA 1
ATOM 709 C C . GLN A 1 91 ? 8.755 1.168 6.235 1.00 86.31 91 GLN A C 1
ATOM 711 O O . GLN A 1 91 ? 7.621 1.527 6.549 1.00 86.31 91 GLN A O 1
ATOM 716 N N . LEU A 1 92 ? 9.046 0.571 5.081 1.00 89.56 92 LEU A N 1
ATOM 717 C CA . LEU A 1 92 ? 8.064 0.222 4.066 1.00 89.56 92 LEU A CA 1
ATOM 718 C C . LEU A 1 92 ? 7.450 -1.150 4.358 1.00 89.56 92 LEU A C 1
ATOM 720 O O . LEU A 1 92 ? 8.159 -2.127 4.608 1.00 89.56 92 LEU A O 1
ATOM 724 N N . LEU A 1 93 ? 6.127 -1.229 4.284 1.00 92.50 93 LEU A N 1
ATOM 725 C CA . LEU A 1 93 ? 5.371 -2.469 4.312 1.00 92.50 93 LEU A CA 1
ATOM 726 C C . LEU A 1 93 ? 5.079 -2.923 2.880 1.00 92.50 93 LEU A C 1
ATOM 728 O O . LEU A 1 93 ? 4.212 -2.355 2.215 1.00 92.50 93 LEU A O 1
ATOM 732 N N . ALA A 1 94 ? 5.764 -3.973 2.430 1.00 94.00 94 ALA A N 1
ATOM 733 C CA . ALA A 1 94 ? 5.430 -4.654 1.183 1.00 94.00 94 ALA A CA 1
ATOM 734 C C . ALA A 1 94 ? 4.144 -5.475 1.373 1.00 94.00 94 ALA A C 1
ATOM 736 O O . ALA A 1 94 ? 4.129 -6.459 2.113 1.00 94.00 94 ALA A O 1
ATOM 737 N N . THR A 1 95 ? 3.070 -5.059 0.711 1.00 95.25 95 THR A N 1
ATOM 738 C CA . THR A 1 95 ? 1.748 -5.685 0.773 1.00 95.25 95 THR A CA 1
ATOM 739 C C . THR A 1 95 ? 1.440 -6.335 -0.577 1.00 95.25 95 THR A C 1
ATOM 741 O O . THR A 1 95 ? 1.280 -5.613 -1.565 1.00 95.25 95 THR A O 1
ATOM 744 N N . PRO A 1 96 ? 1.368 -7.676 -0.653 1.00 95.44 96 PRO A N 1
ATOM 745 C CA . PRO A 1 96 ? 0.971 -8.383 -1.866 1.00 95.44 96 PRO A CA 1
ATOM 746 C C . PRO A 1 96 ? -0.411 -7.933 -2.350 1.00 95.44 96 PRO A C 1
ATOM 748 O O . PRO A 1 96 ? -1.352 -7.890 -1.562 1.00 95.44 96 PRO A O 1
ATOM 751 N N . ILE A 1 97 ? -0.535 -7.627 -3.641 1.00 95.94 97 ILE A N 1
ATOM 752 C CA . ILE A 1 97 ? -1.809 -7.253 -4.280 1.00 95.94 97 ILE A CA 1
ATOM 753 C C . ILE A 1 97 ? -2.388 -8.376 -5.153 1.00 95.94 97 ILE A C 1
ATOM 755 O O . ILE A 1 97 ? -3.541 -8.327 -5.571 1.00 95.94 97 ILE A O 1
ATOM 759 N N . THR A 1 98 ? -1.586 -9.399 -5.446 1.00 94.56 98 THR A N 1
ATOM 760 C CA . THR A 1 98 ? -1.985 -10.589 -6.205 1.00 94.56 98 THR A CA 1
ATOM 761 C C . THR A 1 98 ? -1.704 -11.848 -5.402 1.00 94.56 98 THR A C 1
ATOM 763 O O . THR A 1 98 ? -0.750 -11.884 -4.630 1.00 94.56 98 THR A O 1
ATOM 766 N N . ASP A 1 99 ? -2.463 -12.907 -5.659 1.00 91.75 99 ASP A N 1
ATOM 767 C CA . ASP A 1 99 ? -2.183 -14.235 -5.117 1.00 91.75 99 ASP A CA 1
ATOM 768 C C . ASP A 1 99 ? -1.117 -14.976 -5.938 1.00 91.75 99 ASP A C 1
ATOM 770 O O . ASP A 1 99 ? -0.903 -14.694 -7.119 1.00 91.75 99 ASP A O 1
ATOM 774 N N . GLY A 1 100 ? -0.487 -15.981 -5.328 1.00 91.81 100 GLY A N 1
ATOM 775 C CA . GLY A 1 100 ? 0.441 -16.890 -6.002 1.00 91.81 100 GLY A CA 1
ATOM 776 C C . GLY A 1 100 ? 1.845 -16.886 -5.404 1.00 91.81 100 GLY A C 1
ATOM 777 O O . GLY A 1 100 ? 2.074 -16.387 -4.305 1.00 91.81 100 GLY A O 1
ATOM 778 N N . LYS A 1 101 ? 2.784 -17.510 -6.125 1.00 89.56 101 LYS A N 1
ATOM 779 C CA . LYS A 1 101 ? 4.164 -17.712 -5.657 1.00 89.56 101 LYS A CA 1
ATOM 780 C C . LYS A 1 101 ? 5.001 -16.431 -5.715 1.00 89.56 101 LYS A C 1
ATOM 782 O O . LYS A 1 101 ? 5.789 -16.185 -4.810 1.00 89.56 101 LYS A O 1
ATOM 787 N N . ASP A 1 102 ? 4.779 -15.626 -6.749 1.00 91.81 102 ASP A N 1
ATOM 788 C CA . ASP A 1 102 ? 5.577 -14.442 -7.065 1.00 91.81 102 ASP A CA 1
ATOM 789 C C . ASP A 1 102 ? 4.655 -13.212 -7.150 1.00 91.81 102 ASP A C 1
ATOM 791 O O . ASP A 1 102 ? 4.441 -12.667 -8.234 1.00 91.81 102 ASP A O 1
ATOM 795 N N . PRO A 1 103 ? 4.014 -12.815 -6.034 1.00 95.44 103 PRO A N 1
ATOM 796 C CA . PRO A 1 103 ? 2.999 -11.776 -6.069 1.0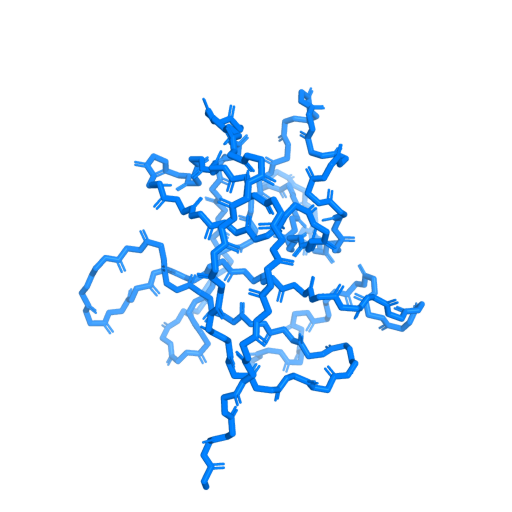0 95.44 103 PRO A CA 1
ATOM 797 C C . PRO A 1 103 ? 3.613 -10.399 -6.318 1.00 95.44 103 PRO A C 1
ATOM 799 O O . PRO A 1 103 ? 4.694 -10.106 -5.813 1.00 95.44 103 PRO A O 1
ATOM 802 N N . LEU A 1 104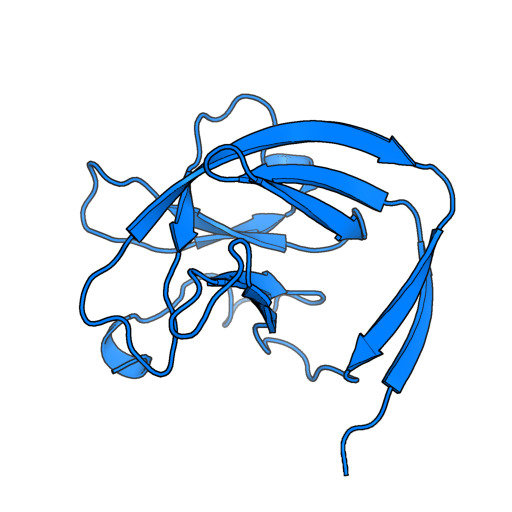 ? 2.904 -9.522 -7.026 1.00 95.12 104 LEU A N 1
ATOM 803 C CA . LEU A 1 104 ? 3.249 -8.102 -7.036 1.00 95.12 104 LEU A CA 1
ATOM 804 C C . LEU A 1 104 ? 2.936 -7.504 -5.663 1.00 95.12 104 LEU A C 1
ATOM 806 O O . LEU A 1 104 ? 1.878 -7.787 -5.097 1.00 95.12 104 LEU A O 1
ATOM 810 N N . CYS A 1 105 ? 3.835 -6.669 -5.141 1.00 96.50 105 CYS A N 1
ATOM 811 C CA . CYS A 1 105 ? 3.647 -5.996 -3.859 1.00 96.50 105 CYS A CA 1
ATOM 812 C C . CYS A 1 105 ? 3.611 -4.482 -4.047 1.00 96.50 105 CYS A C 1
ATOM 814 O O . CYS A 1 105 ? 4.501 -3.921 -4.681 1.00 96.50 105 CYS A O 1
ATOM 816 N N . ALA A 1 106 ? 2.610 -3.840 -3.450 1.00 96.56 106 ALA A N 1
ATOM 817 C CA . ALA A 1 106 ? 2.579 -2.397 -3.247 1.00 96.56 106 ALA A CA 1
ATOM 818 C C . ALA A 1 106 ? 3.258 -2.051 -1.915 1.00 96.56 106 ALA A C 1
ATOM 820 O O . ALA A 1 106 ? 3.261 -2.863 -0.986 1.00 96.56 106 ALA A O 1
ATOM 821 N N . TYR A 1 107 ? 3.818 -0.849 -1.799 1.00 95.31 107 TYR A N 1
ATOM 822 C CA . TYR A 1 107 ? 4.578 -0.443 -0.617 1.00 95.31 107 TYR A CA 1
ATOM 823 C C . TYR A 1 107 ? 3.884 0.684 0.131 1.00 95.31 107 TYR A C 1
ATOM 825 O O . TYR A 1 107 ? 3.654 1.753 -0.428 1.00 95.31 107 TYR A O 1
ATOM 833 N N . PHE A 1 108 ? 3.600 0.452 1.411 1.00 95.06 108 PHE A N 1
ATOM 834 C CA . PHE A 1 108 ? 2.934 1.428 2.265 1.00 95.06 108 PHE A CA 1
ATOM 835 C C . PHE A 1 108 ? 3.803 1.850 3.450 1.00 95.06 108 PHE A C 1
ATOM 837 O O . PHE A 1 108 ? 4.604 1.064 3.953 1.00 95.06 108 PHE A O 1
ATOM 844 N N . VAL A 1 109 ? 3.618 3.078 3.930 1.00 92.50 109 VAL A N 1
ATOM 845 C CA . VAL A 1 109 ? 4.322 3.629 5.098 1.00 92.50 109 VAL A CA 1
ATOM 846 C C . VAL A 1 109 ? 3.319 4.296 6.025 1.00 92.50 109 VAL A C 1
ATOM 848 O O . VAL A 1 109 ? 2.464 5.049 5.567 1.00 92.50 109 VAL A O 1
ATOM 851 N N . LYS A 1 110 ? 3.448 4.043 7.330 1.00 89.06 110 LYS A N 1
ATOM 852 C CA . LYS A 1 110 ? 2.660 4.721 8.367 1.00 89.06 110 LYS A CA 1
ATOM 853 C C . LYS A 1 110 ? 3.205 6.121 8.665 1.00 89.06 110 LYS A C 1
ATOM 855 O O . LYS A 1 110 ? 2.494 7.101 8.509 1.00 89.06 110 LYS A O 1
ATOM 860 N N . ASP A 1 111 ? 4.481 6.210 9.039 1.00 81.38 111 ASP A N 1
ATOM 861 C CA . ASP A 1 111 ? 5.142 7.470 9.387 1.00 81.38 111 ASP A CA 1
ATOM 862 C C . ASP A 1 111 ? 6.200 7.830 8.341 1.00 81.38 111 ASP A C 1
ATOM 864 O O . ASP A 1 111 ? 7.184 7.102 8.167 1.00 81.38 111 ASP A O 1
ATOM 868 N N . ILE A 1 112 ? 6.007 8.961 7.659 1.00 68.62 112 ILE A N 1
ATOM 869 C CA . ILE A 1 112 ? 7.008 9.526 6.753 1.00 68.62 112 ILE A CA 1
ATOM 870 C C . ILE A 1 112 ? 7.941 10.434 7.564 1.00 68.62 112 ILE A C 1
ATOM 872 O O . ILE A 1 112 ? 7.503 11.355 8.255 1.00 68.62 112 ILE A O 1
ATOM 876 N N . SER A 1 113 ? 9.248 10.208 7.452 1.00 63.84 113 SER A N 1
ATOM 877 C CA . SER A 1 113 ? 10.264 11.201 7.810 1.00 63.84 113 SER A CA 1
ATOM 878 C C . SER A 1 113 ? 10.747 11.906 6.538 1.00 63.84 113 SER A C 1
ATOM 880 O O . SER A 1 113 ? 10.704 11.297 5.474 1.00 63.84 113 SER A O 1
ATOM 882 N N . ARG A 1 114 ? 11.287 13.134 6.611 1.00 57.88 114 ARG A N 1
ATOM 883 C CA . ARG A 1 114 ? 11.840 13.836 5.422 1.00 57.88 114 ARG A CA 1
ATOM 884 C C . ARG A 1 114 ? 12.908 13.036 4.650 1.00 57.88 114 ARG A C 1
ATOM 886 O O . ARG A 1 114 ? 13.229 13.384 3.525 1.00 57.88 114 ARG A O 1
ATOM 893 N N . GLN A 1 115 ? 13.494 11.997 5.251 1.00 54.94 115 GLN A N 1
ATOM 894 C CA . GLN A 1 115 ? 14.459 11.099 4.600 1.00 54.94 115 GLN A CA 1
ATOM 895 C C . GLN A 1 115 ? 13.803 9.932 3.843 1.00 54.94 115 GLN A C 1
ATOM 897 O O . GLN A 1 115 ? 14.495 9.203 3.144 1.00 54.94 115 GLN A O 1
ATOM 902 N N . SER A 1 116 ? 12.494 9.734 3.991 1.00 56.94 116 SER A N 1
ATOM 903 C CA . SER A 1 116 ? 11.734 8.588 3.473 1.00 56.94 116 SER A CA 1
ATOM 904 C C . SER A 1 116 ? 10.769 8.979 2.348 1.00 56.94 116 SER A C 1
ATOM 906 O O . SER A 1 116 ? 9.864 8.215 2.038 1.00 56.94 116 SER A O 1
ATOM 908 N N . GLU A 1 117 ? 10.925 10.176 1.777 1.00 61.03 117 GLU A N 1
ATOM 909 C CA . GLU A 1 117 ? 10.038 10.719 0.734 1.00 61.03 117 GLU A CA 1
ATOM 910 C C . GLU A 1 117 ? 10.341 10.144 -0.659 1.00 61.03 117 GLU A C 1
ATOM 912 O O . GLU A 1 117 ? 9.443 10.074 -1.493 1.00 61.03 117 GLU A O 1
ATOM 917 N N . MET A 1 118 ? 11.577 9.683 -0.885 1.00 60.59 118 MET A N 1
ATOM 918 C CA . MET A 1 118 ? 12.019 9.043 -2.126 1.00 60.59 118 MET A CA 1
ATOM 919 C C . MET A 1 118 ? 12.547 7.641 -1.839 1.00 60.59 118 MET A C 1
ATOM 921 O O . MET A 1 118 ? 13.277 7.431 -0.865 1.00 60.59 118 MET A O 1
ATOM 925 N N . ILE A 1 119 ? 12.210 6.689 -2.705 1.00 66.88 119 ILE A N 1
ATOM 926 C CA . ILE A 1 119 ? 12.792 5.347 -2.668 1.00 66.88 119 ILE A CA 1
ATOM 927 C C . ILE A 1 119 ? 13.959 5.293 -3.656 1.00 66.88 119 ILE A C 1
ATOM 929 O O . ILE A 1 119 ? 13.765 5.446 -4.860 1.00 66.88 119 ILE A O 1
ATOM 933 N N . ASP A 1 120 ? 15.167 5.028 -3.153 1.00 64.88 120 ASP A N 1
ATOM 934 C CA . ASP A 1 120 ? 16.312 4.701 -4.006 1.00 64.88 120 ASP A CA 1
ATOM 935 C C . ASP A 1 120 ? 16.179 3.258 -4.507 1.00 64.88 120 ASP A C 1
ATOM 937 O O . ASP A 1 120 ? 16.423 2.297 -3.772 1.00 64.88 120 ASP A O 1
ATOM 941 N N . TYR A 1 121 ? 15.786 3.106 -5.773 1.00 57.28 121 TYR A N 1
ATOM 942 C CA . TYR A 1 121 ? 15.691 1.800 -6.420 1.00 57.28 121 TYR A CA 1
ATOM 943 C C . TYR A 1 121 ? 17.022 1.034 -6.403 1.00 57.28 121 TYR A C 1
ATOM 945 O O . TYR A 1 121 ? 17.016 -0.187 -6.268 1.00 57.28 121 TYR A O 1
ATOM 953 N N . GLY A 1 122 ? 18.163 1.729 -6.479 1.00 58.78 122 GLY A N 1
ATOM 954 C CA . GLY A 1 122 ? 19.486 1.104 -6.446 1.00 58.78 122 GLY A CA 1
ATOM 955 C C . GLY A 1 122 ? 19.797 0.390 -5.128 1.00 58.78 122 GLY A C 1
ATOM 956 O O . GLY A 1 122 ? 20.679 -0.461 -5.101 1.00 58.78 122 GLY A O 1
ATOM 957 N N . ALA A 1 123 ? 19.062 0.700 -4.056 1.00 58.53 123 ALA A N 1
ATOM 958 C CA . ALA A 1 123 ? 19.166 0.033 -2.761 1.00 58.53 123 ALA A CA 1
ATOM 959 C C . ALA A 1 123 ? 18.162 -1.128 -2.575 1.00 58.53 123 ALA A C 1
ATOM 961 O O . ALA A 1 123 ? 18.189 -1.787 -1.534 1.00 58.53 123 ALA A O 1
ATOM 962 N N . LEU A 1 124 ? 17.258 -1.357 -3.538 1.00 54.31 124 LEU A N 1
ATOM 963 C CA . LEU A 1 124 ? 16.266 -2.446 -3.520 1.00 54.31 124 LEU A CA 1
ATOM 964 C C . LEU A 1 124 ? 16.714 -3.708 -4.282 1.00 54.31 124 LEU A C 1
ATOM 966 O O . LEU A 1 124 ? 16.037 -4.734 -4.188 1.00 54.31 124 LEU A O 1
ATOM 970 N N . IL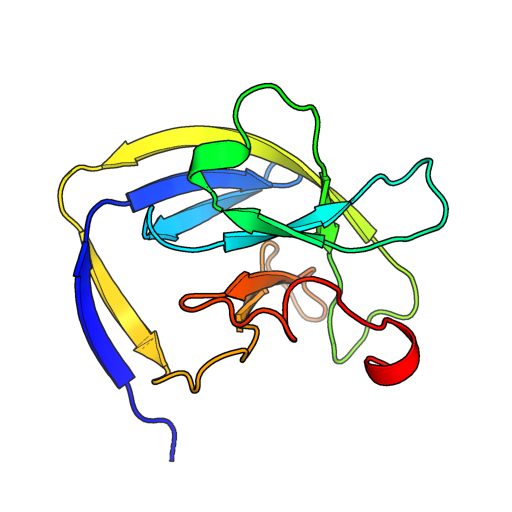E A 1 125 ? 17.824 -3.620 -5.019 1.00 47.72 125 ILE A N 1
ATOM 971 C CA . ILE A 1 125 ? 18.525 -4.712 -5.719 1.00 47.72 125 ILE A CA 1
ATOM 972 C C . ILE A 1 125 ? 19.761 -5.150 -4.933 1.00 47.72 125 ILE A C 1
ATOM 974 O O . ILE A 1 125 ? 20.069 -6.362 -4.980 1.00 47.72 125 ILE A O 1
#

Sequence (125 aa):
LIFLESFSAPAMVLEIGGKEITMPVDWSLAVGDSGGAGEIEILPLTSLNDRGFEAFLFNPLTSYTLNWGPVKITNFYNDVKWYFPKMKNGQLLATPITDGKDPLCAYFVKDISRQSEMIDYGALI

Organism: NCBI:txid408172

Radius of gyration: 14.02 Å; chains: 1; bounding box: 35×32×36 Å

Secondary structure (DSSP, 8-state):
-PPEEEEEEEEEEEEETTEEEEEETT-EEEEE-TTTT--EEEEEGGG-TTS--EEEE--TTT--S-EEEEEEEEEEEEEEEEEEE-PPTT--EEEE-S-SSS--EEEEESS--TTSSB--GGG--

pLDDT: mean 86.61, std 12.34, range [47.72, 97.31]